Protein AF-Q2PYV2-F1 (afdb_monomer_lite)

Secondary structure (DSSP, 8-state):
-HHHHHHTTS-HHHHHHHHTTSSPPPPHHHHHHHHHHTT--HHHHHHHHHHHHHHTTSS-TTHHHHHTT-HHHHHHHHHHHHTT--TT-

Radius of gyration: 15.98 Å; chains: 1; bounding box: 39×23×39 Å

InterPro domains:
  IPR010982 Lambda repressor-like, DNA-binding domain superfamily [G3DSA:1.10.260.40] (1-60)

Sequence (89 aa):
MRKMADLLECSAAFLSDVEKDRRNPLDIKRMEKLADILSLSKEDRTTMFNLAGEKRDTIAPDLPEYIKPRDYVSVALRTARDLDADEAD

Organism: Selenomonas ruminantium (NCBI:txid971)

Foldseek 3Di:
DCVLCVQLVHDPVVVVCQVVLVDQHDDPVSLVSVCVVVVPDPVRSVVSQCVSQVSVVHHRNVVCVVPVVPVVVVVVVVVCVVVVPDPPD

pLDDT: mean 83.31, std 7.74, range [43.84, 91.31]

Structure (mmCIF, N/CA/C/O backbone):
data_AF-Q2PYV2-F1
#
_entry.id   AF-Q2PYV2-F1
#
loop_
_atom_site.group_PDB
_atom_site.id
_atom_site.type_symbol
_atom_site.label_atom_id
_atom_site.label_alt_id
_atom_site.label_comp_id
_atom_site.label_asym_id
_atom_site.label_entity_id
_atom_site.label_seq_id
_atom_site.pdbx_PDB_ins_code
_atom_site.Cartn_x
_atom_site.Cartn_y
_atom_site.Cartn_z
_atom_site.occupancy
_atom_site.B_iso_or_equiv
_atom_site.auth_seq_id
_atom_site.auth_comp_id
_atom_site.auth_asym_id
_atom_site.auth_atom_id
_atom_site.pdbx_PDB_model_num
ATOM 1 N N . MET A 1 1 ? -10.195 1.017 18.976 1.00 59.94 1 MET A N 1
ATOM 2 C CA . MET A 1 1 ? -10.198 -0.383 18.500 1.00 59.94 1 MET A CA 1
ATOM 3 C C . MET A 1 1 ? -11.531 -0.844 17.929 1.00 59.94 1 MET A C 1
ATOM 5 O O . MET A 1 1 ? -11.572 -1.048 16.728 1.00 59.94 1 MET A O 1
ATOM 9 N N . ARG A 1 2 ? -12.625 -0.964 18.707 1.00 71.31 2 ARG A N 1
ATOM 10 C CA . ARG A 1 2 ? -13.905 -1.492 18.170 1.00 71.31 2 ARG A CA 1
ATOM 11 C C . ARG A 1 2 ? -14.466 -0.677 16.997 1.00 71.31 2 ARG A C 1
ATOM 13 O O . ARG A 1 2 ? -14.671 -1.243 15.939 1.00 71.31 2 ARG A O 1
ATOM 20 N N . LYS A 1 3 ? -14.533 0.654 17.129 1.00 80.69 3 LYS A N 1
ATOM 21 C CA . LYS A 1 3 ? -15.011 1.538 16.046 1.00 80.69 3 LYS A CA 1
ATOM 22 C C . LYS A 1 3 ? -14.214 1.412 14.738 1.00 80.69 3 LYS A C 1
ATOM 24 O O . LYS A 1 3 ? -14.806 1.468 13.674 1.00 80.69 3 LYS A O 1
ATOM 29 N N . MET A 1 4 ? -12.891 1.237 14.807 1.00 80.06 4 MET A N 1
ATOM 30 C CA . MET A 1 4 ? -12.060 1.074 13.604 1.00 80.06 4 MET A CA 1
ATOM 31 C C . MET A 1 4 ? -12.280 -0.300 12.966 1.00 80.06 4 MET A C 1
ATOM 33 O O . MET A 1 4 ? -12.382 -0.403 11.752 1.00 80.06 4 MET A O 1
ATOM 37 N N . ALA A 1 5 ? -12.411 -1.349 13.780 1.00 82.69 5 ALA A N 1
ATOM 38 C CA . ALA A 1 5 ? -12.721 -2.687 13.289 1.00 82.69 5 ALA A CA 1
ATOM 39 C C . ALA A 1 5 ? -14.099 -2.739 12.604 1.00 82.69 5 ALA A C 1
ATOM 41 O O . ALA A 1 5 ? -14.221 -3.319 11.528 1.00 82.69 5 ALA A O 1
ATOM 42 N N . ASP A 1 6 ? -15.093 -2.043 13.166 1.00 83.56 6 ASP A N 1
ATOM 43 C CA . ASP A 1 6 ? -16.420 -1.898 12.560 1.00 83.56 6 ASP A CA 1
ATOM 44 C C . ASP A 1 6 ? -16.330 -1.176 11.203 1.00 83.56 6 ASP A C 1
ATOM 46 O O . ASP A 1 6 ? -16.889 -1.641 10.211 1.00 83.56 6 ASP A O 1
ATOM 50 N N . LEU A 1 7 ? -15.561 -0.081 11.126 1.00 82.56 7 LEU A N 1
ATOM 51 C CA . LEU A 1 7 ? -15.333 0.650 9.875 1.00 82.56 7 LEU A CA 1
ATOM 52 C C . LEU A 1 7 ? -14.578 -0.184 8.833 1.00 82.56 7 LEU A C 1
ATOM 54 O O . LEU A 1 7 ? -14.863 -0.068 7.647 1.00 82.56 7 LEU A O 1
ATOM 58 N N . LEU A 1 8 ? -13.643 -1.037 9.245 1.00 83.06 8 LEU A N 1
ATOM 59 C CA . LEU A 1 8 ? -12.867 -1.912 8.359 1.00 83.06 8 LEU A CA 1
ATOM 60 C C . LEU A 1 8 ? -13.565 -3.244 8.045 1.00 83.06 8 LEU A C 1
ATOM 62 O O . LEU A 1 8 ? -12.981 -4.088 7.357 1.00 83.06 8 LEU A O 1
ATOM 66 N N . GLU A 1 9 ? -14.793 -3.437 8.540 1.00 83.38 9 GLU A N 1
ATOM 67 C CA . GLU A 1 9 ? -15.570 -4.674 8.390 1.00 83.38 9 GLU A CA 1
ATOM 68 C C . GLU A 1 9 ? -14.742 -5.909 8.790 1.00 83.38 9 GLU A C 1
ATOM 70 O O . GLU A 1 9 ? -14.629 -6.913 8.072 1.00 83.38 9 GLU A O 1
ATOM 75 N N . CYS A 1 10 ? -14.074 -5.808 9.939 1.00 81.88 10 CYS A N 1
ATOM 76 C CA . CYS A 1 10 ? -13.262 -6.871 10.509 1.00 81.88 10 CYS A CA 1
ATOM 77 C C . CYS A 1 10 ? -13.527 -7.017 12.012 1.00 81.88 10 CYS A C 1
ATOM 79 O O . CYS A 1 10 ? -14.122 -6.156 12.657 1.00 81.88 10 CYS A O 1
ATOM 81 N N . SER A 1 11 ? -13.115 -8.142 12.600 1.00 85.25 11 SER A N 1
ATOM 82 C CA . SER A 1 11 ? -13.278 -8.323 14.041 1.00 85.25 11 SER A CA 1
ATOM 83 C C . SER A 1 11 ? -12.229 -7.508 14.801 1.00 85.25 11 SER A C 1
ATOM 85 O O . SER A 1 11 ? -11.065 -7.433 14.407 1.00 85.25 11 SER A O 1
ATOM 87 N N . ALA A 1 12 ? -12.609 -6.934 15.945 1.00 83.75 12 ALA A N 1
ATOM 88 C CA . ALA A 1 12 ? -11.669 -6.197 16.793 1.00 83.75 12 ALA A CA 1
ATOM 89 C C . ALA A 1 12 ? -10.489 -7.065 17.275 1.00 83.75 12 ALA A C 1
ATOM 91 O O . ALA A 1 12 ? -9.397 -6.545 17.495 1.00 83.75 12 ALA A O 1
ATOM 92 N N . ALA A 1 13 ? -10.702 -8.380 17.416 1.00 85.06 13 ALA A N 1
ATOM 93 C CA . ALA A 1 13 ? -9.642 -9.341 17.711 1.00 85.06 13 ALA A CA 1
ATOM 94 C C . ALA A 1 13 ? -8.660 -9.465 16.538 1.00 85.06 13 ALA A C 1
ATOM 96 O O . ALA A 1 13 ? -7.457 -9.358 16.747 1.00 85.06 13 ALA A O 1
ATOM 97 N N . PHE A 1 14 ? -9.171 -9.591 15.308 1.00 84.00 14 PHE A N 1
ATOM 98 C CA . PHE A 1 14 ? -8.344 -9.642 14.106 1.00 84.00 14 PHE A CA 1
ATOM 99 C C . PHE A 1 14 ? -7.525 -8.362 13.925 1.00 84.00 14 PHE A C 1
ATOM 101 O O . PHE A 1 14 ? -6.319 -8.449 13.735 1.00 84.00 14 PHE A O 1
ATOM 108 N N . LEU A 1 15 ? -8.143 -7.183 14.061 1.00 83.19 15 LEU A N 1
ATOM 109 C CA . LEU A 1 15 ? -7.415 -5.914 13.976 1.00 83.19 15 LEU A CA 1
ATOM 110 C C . LEU A 1 15 ? -6.328 -5.815 15.057 1.00 83.19 15 LEU A C 1
ATOM 112 O O . LEU A 1 15 ? -5.207 -5.425 14.757 1.00 83.19 15 LEU A O 1
ATOM 116 N N . SER A 1 16 ? -6.623 -6.235 16.294 1.00 85.06 16 SER A N 1
ATOM 117 C CA . SER A 1 16 ? -5.610 -6.263 17.355 1.00 85.06 16 SER A CA 1
ATOM 118 C C . SER A 1 16 ? -4.485 -7.260 17.079 1.00 85.06 16 SER A C 1
ATOM 120 O O . SER A 1 16 ? -3.382 -7.039 17.571 1.00 85.06 16 SER A O 1
ATOM 122 N N . ASP A 1 17 ? -4.750 -8.370 16.395 1.00 85.62 17 ASP A N 1
ATOM 123 C CA . ASP A 1 17 ? -3.712 -9.331 16.023 1.00 85.62 17 ASP A CA 1
ATOM 124 C C . ASP A 1 17 ? -2.831 -8.792 14.899 1.00 85.62 17 ASP A C 1
ATOM 126 O O . ASP A 1 17 ? -1.622 -8.993 14.950 1.00 85.62 17 ASP A O 1
ATOM 130 N N . VAL A 1 18 ? -3.410 -8.070 13.936 1.00 84.62 18 VAL A N 1
ATOM 131 C CA . VAL A 1 18 ? -2.654 -7.378 12.884 1.00 84.62 18 VAL A CA 1
ATOM 132 C C . VAL A 1 18 ? -1.769 -6.284 13.486 1.00 84.62 18 VAL A C 1
ATOM 134 O O . VAL A 1 18 ? -0.575 -6.258 13.218 1.00 84.62 18 VAL A O 1
ATOM 137 N N . GLU A 1 19 ? -2.309 -5.427 14.356 1.00 81.62 19 GLU A N 1
ATOM 138 C CA . GLU A 1 19 ? -1.529 -4.359 15.008 1.00 81.62 19 GLU A CA 1
ATOM 139 C C . GLU A 1 19 ? -0.410 -4.886 15.913 1.00 81.62 19 GLU A C 1
ATOM 141 O O . GLU A 1 19 ? 0.611 -4.230 16.087 1.00 81.62 19 GLU A O 1
ATOM 146 N N . LYS A 1 20 ? -0.601 -6.066 16.512 1.00 84.06 20 LYS A N 1
ATOM 147 C CA . LYS A 1 20 ? 0.402 -6.719 17.369 1.00 84.06 20 LYS A CA 1
ATOM 148 C C . LYS A 1 20 ? 1.347 -7.626 16.593 1.00 84.06 20 LYS A C 1
ATOM 150 O O . LYS A 1 20 ? 2.041 -8.427 17.214 1.00 84.06 20 LYS A O 1
ATOM 155 N N . ASP A 1 21 ? 1.327 -7.538 15.267 1.00 78.81 21 ASP A N 1
ATOM 156 C CA . ASP A 1 21 ? 2.186 -8.310 14.377 1.00 78.81 21 ASP A CA 1
ATOM 157 C C . ASP A 1 21 ? 2.045 -9.840 14.539 1.00 78.81 21 ASP A C 1
ATOM 159 O O . ASP A 1 21 ? 2.947 -10.624 14.252 1.00 78.81 21 ASP A O 1
ATOM 163 N N . ARG A 1 22 ? 0.880 -10.299 15.014 1.00 81.00 22 ARG A N 1
ATOM 164 C CA . ARG A 1 22 ? 0.557 -11.724 15.202 1.00 81.00 22 ARG A CA 1
ATOM 165 C C . ARG A 1 22 ? -0.099 -12.356 13.982 1.00 81.00 22 ARG A C 1
ATOM 167 O O . ARG A 1 22 ? -0.404 -13.549 13.996 1.00 81.00 22 ARG A O 1
ATOM 174 N N . ARG A 1 23 ? -0.393 -11.561 12.953 1.00 80.00 23 ARG A N 1
ATOM 175 C CA . ARG A 1 23 ? -1.096 -12.001 11.750 1.00 80.00 23 ARG A CA 1
ATOM 176 C C . ARG A 1 23 ? -0.646 -11.198 10.540 1.00 80.00 23 ARG A C 1
ATOM 178 O O . ARG A 1 23 ? -0.137 -10.093 10.686 1.00 80.00 23 ARG A O 1
ATOM 185 N N . ASN A 1 24 ? -0.869 -11.759 9.352 1.00 77.75 24 ASN A N 1
ATOM 186 C CA . ASN A 1 24 ? -0.555 -11.073 8.104 1.00 77.75 24 ASN A CA 1
ATOM 187 C C . ASN A 1 24 ? -1.268 -9.713 8.014 1.00 77.75 24 ASN A C 1
ATOM 189 O O . ASN A 1 24 ? -2.386 -9.589 8.527 1.00 77.75 24 ASN A O 1
ATOM 193 N N . PRO A 1 25 ? -0.659 -8.736 7.311 1.00 79.31 25 PRO A N 1
ATOM 194 C CA . PRO A 1 25 ? -1.267 -7.439 7.038 1.00 79.31 25 PRO A CA 1
ATOM 195 C C . PRO A 1 25 ? -2.683 -7.563 6.473 1.00 79.31 25 PRO A C 1
ATOM 197 O O . PRO A 1 25 ? -3.042 -8.593 5.893 1.00 79.31 25 PRO A O 1
ATOM 200 N N . LEU A 1 26 ? -3.471 -6.497 6.605 1.00 81.81 26 LEU A N 1
ATOM 201 C CA . LEU A 1 26 ? -4.820 -6.401 6.046 1.00 81.81 26 LEU A CA 1
ATOM 202 C C . LEU A 1 26 ? -4.823 -6.660 4.524 1.00 81.81 26 LEU A C 1
ATOM 204 O O . LEU A 1 26 ? -3.828 -6.469 3.825 1.00 81.81 26 LEU A O 1
ATOM 208 N N . ASP A 1 27 ? -5.955 -7.114 3.990 1.00 83.62 27 ASP A N 1
ATOM 209 C CA . ASP A 1 27 ? -6.139 -7.226 2.538 1.00 83.62 27 ASP A CA 1
ATOM 210 C C . ASP A 1 27 ? -6.088 -5.840 1.886 1.00 83.62 27 ASP A C 1
ATOM 212 O O . ASP A 1 27 ? -6.476 -4.856 2.517 1.00 83.62 27 ASP A O 1
ATOM 216 N N . ILE A 1 28 ? -5.693 -5.759 0.610 1.00 83.88 28 ILE A N 1
ATOM 217 C CA . ILE A 1 28 ? -5.527 -4.478 -0.098 1.00 83.88 28 ILE A CA 1
ATOM 218 C C . ILE A 1 28 ? -6.757 -3.567 0.032 1.00 83.88 28 ILE A C 1
ATOM 220 O O . ILE A 1 28 ? -6.622 -2.422 0.442 1.00 83.88 28 ILE A O 1
ATOM 224 N N . LYS A 1 29 ? -7.967 -4.112 -0.146 1.00 85.19 29 LYS A N 1
ATOM 225 C CA . LYS A 1 29 ? -9.234 -3.373 -0.002 1.00 85.19 29 LYS A CA 1
ATOM 226 C C . LYS A 1 29 ? -9.413 -2.758 1.388 1.00 85.19 29 LYS A C 1
ATOM 228 O O . LYS A 1 29 ? -9.938 -1.659 1.534 1.00 85.19 29 LYS A O 1
ATOM 233 N N . ARG A 1 30 ? -8.999 -3.479 2.433 1.00 86.12 30 ARG A N 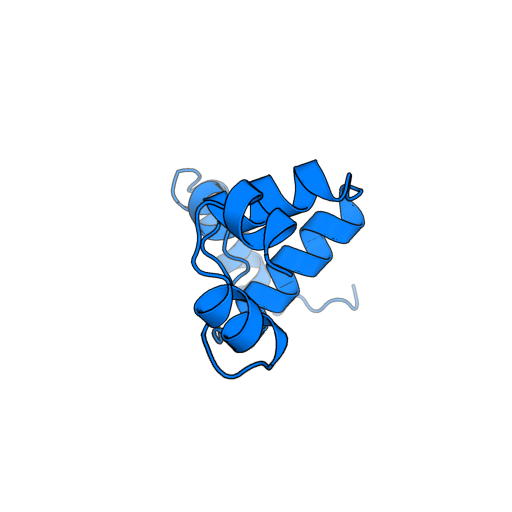1
ATOM 234 C CA . ARG A 1 30 ? -9.077 -2.995 3.817 1.00 86.12 30 ARG A CA 1
ATOM 235 C C . ARG A 1 30 ? -7.987 -1.972 4.106 1.00 86.12 30 ARG A C 1
ATOM 237 O O . ARG A 1 30 ? -8.239 -1.049 4.868 1.00 86.12 30 ARG A O 1
ATOM 244 N N . MET A 1 31 ? -6.812 -2.114 3.498 1.00 86.69 31 MET A N 1
ATOM 245 C CA . MET A 1 31 ? -5.743 -1.121 3.604 1.00 86.69 31 MET A CA 1
ATOM 246 C C . MET A 1 31 ? -6.101 0.176 2.878 1.00 86.69 31 MET A C 1
ATOM 248 O O . MET A 1 31 ? -5.884 1.246 3.428 1.00 86.69 31 MET A O 1
ATOM 252 N N . GLU A 1 32 ? -6.729 0.107 1.705 1.00 87.94 32 GLU A N 1
ATOM 253 C CA . GLU A 1 32 ? -7.277 1.284 1.020 1.00 87.94 32 GLU A CA 1
ATOM 254 C C . GLU A 1 32 ? -8.325 1.989 1.881 1.00 87.94 32 GLU A C 1
ATOM 256 O O . GLU A 1 32 ? -8.224 3.192 2.112 1.00 87.94 32 GLU A O 1
ATOM 261 N N . LYS A 1 33 ? -9.268 1.228 2.450 1.00 89.00 33 LYS A N 1
ATOM 262 C CA . LYS A 1 33 ? -10.275 1.772 3.368 1.00 89.00 33 LYS A CA 1
ATOM 263 C C . LYS A 1 33 ? -9.635 2.402 4.608 1.00 89.00 33 LYS A C 1
ATOM 265 O O . LYS A 1 33 ? -10.063 3.465 5.043 1.00 89.00 33 LYS A O 1
ATOM 270 N N . LEU A 1 34 ? -8.601 1.770 5.168 1.00 88.06 34 LEU A N 1
ATOM 271 C CA . LEU A 1 34 ? -7.831 2.309 6.290 1.00 88.06 34 LEU A CA 1
ATOM 272 C C . LEU A 1 34 ? -7.149 3.626 5.910 1.00 88.06 34 LEU A C 1
ATOM 274 O O . LEU A 1 34 ? -7.241 4.590 6.665 1.00 88.06 34 LEU A O 1
ATOM 278 N N . ALA A 1 35 ? -6.510 3.677 4.742 1.00 89.56 35 ALA A N 1
ATOM 279 C CA . ALA A 1 35 ? -5.866 4.878 4.236 1.00 89.56 35 ALA A CA 1
ATOM 280 C C . ALA A 1 35 ? -6.857 6.027 4.039 1.00 89.56 35 ALA A C 1
ATOM 282 O O . ALA A 1 35 ? -6.543 7.161 4.389 1.00 89.56 35 ALA A O 1
ATOM 283 N N . ASP A 1 36 ? -8.054 5.737 3.532 1.00 89.56 36 ASP A N 1
ATOM 284 C CA . ASP A 1 36 ? -9.100 6.742 3.342 1.00 89.56 36 ASP A CA 1
ATOM 285 C C . ASP A 1 36 ? -9.648 7.241 4.689 1.00 89.56 36 ASP A C 1
ATOM 287 O O . ASP A 1 36 ? -9.784 8.447 4.893 1.00 89.56 36 ASP A O 1
ATOM 291 N N . ILE A 1 37 ? -9.893 6.338 5.649 1.00 88.69 37 ILE A N 1
ATOM 292 C CA . ILE A 1 37 ? -10.341 6.695 7.007 1.00 88.69 37 ILE A CA 1
ATOM 293 C C . ILE A 1 37 ? -9.304 7.570 7.717 1.00 88.69 37 ILE A C 1
ATOM 295 O O . ILE A 1 37 ? -9.662 8.538 8.386 1.00 88.69 37 ILE A O 1
ATOM 299 N N . LEU A 1 38 ? -8.024 7.222 7.586 1.00 87.75 38 LEU A N 1
ATOM 300 C CA . LEU A 1 38 ? -6.917 7.969 8.179 1.00 87.75 38 LEU A CA 1
ATOM 301 C C . LEU A 1 38 ? -6.519 9.199 7.353 1.00 87.75 38 LEU A C 1
ATOM 303 O O . LEU A 1 38 ? -5.672 9.966 7.801 1.00 87.75 38 LEU A O 1
ATOM 307 N N . SER A 1 39 ? -7.136 9.405 6.182 1.00 90.56 39 SER A N 1
ATOM 308 C CA . SER A 1 39 ? -6.810 10.488 5.245 1.00 90.56 39 SER A CA 1
ATOM 309 C C . SER A 1 39 ? -5.310 10.557 4.930 1.00 90.56 39 SER A C 1
ATOM 311 O O . SER A 1 39 ? -4.714 11.633 4.915 1.00 90.56 39 SER A O 1
ATOM 313 N N . LEU A 1 40 ? -4.701 9.390 4.701 1.00 91.31 40 LEU A N 1
ATOM 314 C CA . LEU A 1 40 ? -3.276 9.265 4.411 1.00 91.31 40 LEU A CA 1
ATOM 315 C C . LEU A 1 40 ? -2.914 9.976 3.105 1.00 91.31 40 LEU A C 1
ATOM 317 O O . LEU A 1 40 ? -3.631 9.880 2.100 1.00 91.31 40 LEU A O 1
ATOM 321 N N . SER A 1 41 ? -1.760 10.641 3.111 1.00 91.19 41 SER A N 1
ATOM 322 C CA . SER A 1 41 ? -1.176 11.204 1.899 1.00 91.19 41 SER A CA 1
ATOM 323 C C . SER A 1 41 ? -0.776 10.089 0.921 1.00 91.19 41 SER A C 1
ATOM 325 O O . SER A 1 41 ? -0.718 8.909 1.274 1.00 91.19 41 SER A O 1
ATOM 327 N N . LYS A 1 42 ? -0.481 10.441 -0.336 1.00 87.88 42 LYS A N 1
ATOM 328 C CA . LYS A 1 42 ? 0.016 9.453 -1.309 1.00 87.88 42 LYS A CA 1
ATOM 329 C C . LYS A 1 42 ? 1.304 8.776 -0.827 1.00 87.88 42 LYS A C 1
ATOM 331 O O . LYS A 1 42 ? 1.440 7.573 -1.002 1.00 87.88 42 LYS A O 1
ATOM 336 N N . GLU A 1 43 ? 2.201 9.528 -0.199 1.00 90.12 43 GLU A N 1
ATOM 337 C CA . GLU A 1 43 ? 3.474 9.027 0.332 1.00 90.12 43 GLU A CA 1
ATOM 338 C C . GLU A 1 43 ? 3.258 8.057 1.501 1.00 90.12 43 GLU A C 1
ATOM 340 O O . GLU A 1 43 ? 3.842 6.971 1.529 1.00 90.12 43 GLU A O 1
ATOM 345 N N . ASP A 1 44 ? 2.343 8.388 2.415 1.00 89.94 44 ASP A N 1
ATOM 346 C CA . ASP A 1 44 ? 1.998 7.514 3.542 1.00 89.94 44 ASP A CA 1
ATOM 347 C C . ASP A 1 44 ? 1.318 6.225 3.069 1.00 89.94 44 ASP A C 1
ATOM 349 O O . ASP A 1 44 ? 1.567 5.145 3.607 1.00 89.94 44 ASP A O 1
ATOM 353 N N . ARG A 1 45 ? 0.478 6.314 2.028 1.00 90.25 45 ARG A N 1
ATOM 354 C CA . ARG A 1 45 ? -0.144 5.142 1.393 1.00 90.25 45 ARG A CA 1
ATOM 355 C C . ARG A 1 45 ? 0.909 4.224 0.793 1.00 90.25 45 ARG A C 1
ATOM 357 O O . ARG A 1 45 ? 0.877 3.028 1.068 1.00 90.25 45 ARG A O 1
ATOM 364 N N . THR A 1 46 ? 1.850 4.776 0.029 1.00 88.94 46 THR A N 1
ATOM 365 C CA . THR A 1 46 ? 2.973 4.015 -0.534 1.00 88.94 46 THR A CA 1
ATOM 366 C C . THR A 1 46 ? 3.784 3.347 0.571 1.00 88.94 46 THR A C 1
ATOM 368 O O . THR A 1 46 ? 4.045 2.150 0.503 1.00 88.94 46 THR A O 1
ATOM 371 N N . THR A 1 47 ? 4.106 4.084 1.637 1.00 90.06 47 THR A N 1
ATOM 372 C CA . THR A 1 47 ? 4.824 3.541 2.799 1.00 90.06 47 THR A CA 1
ATOM 373 C C . THR A 1 47 ? 4.062 2.375 3.432 1.00 90.06 47 THR A C 1
ATOM 375 O O . THR A 1 47 ? 4.633 1.312 3.660 1.00 90.06 47 THR A O 1
ATOM 378 N N . MET A 1 48 ? 2.753 2.519 3.651 1.00 90.06 48 MET A N 1
ATOM 379 C CA . MET A 1 48 ? 1.903 1.452 4.186 1.00 90.06 48 MET A CA 1
ATOM 380 C C . MET A 1 48 ? 1.891 0.205 3.284 1.00 90.06 48 MET A C 1
ATOM 382 O O . MET A 1 48 ? 1.979 -0.916 3.789 1.00 90.06 48 MET A O 1
ATOM 386 N N . PHE A 1 49 ? 1.786 0.376 1.962 1.00 88.81 49 PHE A N 1
ATOM 387 C CA . PHE A 1 49 ? 1.801 -0.738 1.010 1.00 88.81 49 PHE A CA 1
ATOM 388 C C . PHE A 1 49 ? 3.159 -1.448 0.971 1.00 88.81 49 PHE A C 1
ATOM 390 O O . PHE A 1 49 ? 3.196 -2.680 1.001 1.00 88.81 49 PHE A O 1
ATOM 397 N N . ASN A 1 50 ? 4.257 -0.693 0.991 1.00 87.69 50 ASN A N 1
ATOM 398 C CA . ASN A 1 50 ? 5.610 -1.241 1.047 1.00 87.69 50 ASN A CA 1
ATOM 399 C C . ASN A 1 50 ? 5.828 -2.067 2.320 1.00 87.69 50 ASN A C 1
ATOM 401 O O . ASN A 1 50 ? 6.242 -3.219 2.224 1.00 87.69 50 ASN A O 1
ATOM 405 N N . LEU A 1 51 ? 5.442 -1.540 3.489 1.00 87.06 51 LEU A N 1
ATOM 406 C CA . LEU A 1 51 ? 5.532 -2.258 4.769 1.00 87.06 51 LEU A CA 1
ATOM 407 C C . LEU A 1 51 ? 4.701 -3.551 4.767 1.00 87.06 51 LEU A C 1
ATOM 409 O O . LEU A 1 51 ? 5.116 -4.581 5.301 1.00 87.06 51 LEU A O 1
ATOM 413 N N . ALA A 1 52 ? 3.520 -3.526 4.143 1.00 87.38 52 ALA A N 1
ATOM 414 C CA . ALA A 1 52 ? 2.687 -4.716 4.002 1.00 87.38 52 ALA A CA 1
ATOM 415 C C . ALA A 1 52 ? 3.305 -5.764 3.057 1.00 87.38 52 ALA A C 1
ATOM 417 O O . ALA A 1 52 ? 3.131 -6.963 3.288 1.00 87.38 52 ALA A O 1
ATOM 418 N N . GLY A 1 53 ? 4.003 -5.320 2.008 1.00 85.62 53 GLY A N 1
ATOM 419 C CA . GLY A 1 53 ? 4.772 -6.174 1.103 1.00 85.62 53 GLY A CA 1
ATOM 420 C C . GLY A 1 53 ? 5.955 -6.829 1.813 1.00 85.62 53 GLY A C 1
ATOM 421 O O . GLY A 1 53 ? 6.041 -8.057 1.839 1.00 85.62 53 GLY A O 1
ATOM 422 N N . GLU A 1 54 ? 6.784 -6.021 2.478 1.00 86.38 54 GLU A N 1
ATOM 423 C CA . GLU A 1 54 ? 7.954 -6.457 3.250 1.00 86.38 54 GLU A CA 1
ATOM 424 C C . GLU A 1 54 ? 7.575 -7.518 4.288 1.00 86.38 54 GLU A C 1
ATOM 426 O O . GLU A 1 54 ? 8.176 -8.590 4.346 1.00 86.38 54 GLU A O 1
ATOM 431 N N . LYS A 1 55 ? 6.491 -7.294 5.043 1.00 83.31 55 LYS A N 1
ATOM 432 C CA . LYS A 1 55 ? 6.019 -8.265 6.041 1.00 83.31 55 LYS A CA 1
ATOM 433 C C . LYS A 1 55 ? 5.624 -9.618 5.439 1.00 83.31 55 LYS A C 1
ATOM 435 O O . LYS A 1 55 ? 5.656 -10.636 6.130 1.00 83.31 55 LYS A O 1
ATOM 440 N N . ARG A 1 56 ? 5.197 -9.627 4.177 1.00 82.31 56 ARG A N 1
ATOM 441 C CA . ARG A 1 56 ? 4.780 -10.825 3.440 1.00 82.31 56 ARG A CA 1
ATOM 442 C C . ARG A 1 56 ? 5.912 -11.428 2.605 1.00 82.31 56 ARG A C 1
ATOM 444 O O . ARG A 1 56 ? 5.645 -12.405 1.911 1.00 82.31 56 ARG A O 1
ATOM 451 N N . ASP A 1 57 ? 7.121 -10.865 2.669 1.00 80.69 57 ASP A N 1
ATOM 452 C CA . ASP A 1 57 ? 8.249 -11.203 1.791 1.00 80.69 57 ASP A CA 1
ATOM 453 C C . ASP A 1 57 ? 7.850 -11.141 0.302 1.00 80.69 57 ASP A C 1
ATOM 455 O O . ASP A 1 57 ? 8.169 -11.999 -0.520 1.00 80.69 57 ASP A O 1
ATOM 459 N N . THR A 1 58 ? 7.030 -10.140 -0.034 1.00 81.88 58 THR A N 1
ATOM 460 C CA . THR A 1 58 ? 6.450 -9.950 -1.369 1.00 81.88 58 THR A CA 1
ATOM 461 C C . THR A 1 58 ? 6.526 -8.486 -1.788 1.00 81.88 58 THR A C 1
ATOM 463 O O . THR A 1 58 ? 6.680 -7.596 -0.956 1.00 81.88 58 THR A O 1
ATOM 466 N N . ILE A 1 59 ? 6.355 -8.207 -3.081 1.00 83.12 59 ILE A N 1
ATOM 467 C CA . ILE A 1 59 ? 6.165 -6.827 -3.543 1.00 83.12 59 ILE A CA 1
ATOM 468 C C . ILE A 1 59 ? 4.914 -6.202 -2.911 1.00 83.12 59 ILE A C 1
ATOM 470 O O . ILE A 1 59 ? 3.970 -6.912 -2.549 1.00 83.12 59 ILE A O 1
ATOM 474 N N . ALA A 1 60 ? 4.905 -4.871 -2.807 1.00 85.56 60 ALA A N 1
ATOM 475 C CA . ALA A 1 60 ? 3.766 -4.113 -2.303 1.00 85.56 60 ALA A CA 1
ATOM 476 C C . ALA A 1 60 ? 2.457 -4.578 -2.980 1.00 85.56 60 ALA A C 1
ATOM 478 O O . ALA A 1 60 ? 2.440 -4.810 -4.192 1.00 85.56 60 ALA A O 1
ATOM 479 N N . PRO A 1 61 ? 1.370 -4.798 -2.219 1.00 82.50 61 PRO A N 1
ATOM 480 C CA . PRO A 1 61 ? 0.220 -5.572 -2.688 1.00 82.50 61 PRO A CA 1
ATOM 481 C C . PRO A 1 61 ? -0.578 -4.904 -3.817 1.00 82.50 61 PRO A C 1
ATOM 483 O O . PRO A 1 61 ? -1.355 -5.588 -4.480 1.00 82.50 61 PRO A O 1
ATOM 486 N N . ASP A 1 62 ? -0.382 -3.610 -4.049 1.00 82.62 62 ASP A N 1
ATOM 487 C CA . ASP A 1 62 ? -0.951 -2.808 -5.136 1.00 82.62 62 ASP A CA 1
ATOM 488 C C . ASP A 1 62 ? -0.191 -2.959 -6.469 1.00 82.62 62 ASP A C 1
ATOM 490 O O . ASP A 1 62 ? -0.793 -2.933 -7.548 1.00 82.62 62 ASP A O 1
ATOM 494 N N . LEU A 1 63 ? 1.121 -3.206 -6.424 1.00 83.69 63 LEU A N 1
ATOM 495 C CA . LEU A 1 63 ? 1.960 -3.348 -7.618 1.00 83.69 63 LEU A CA 1
ATOM 496 C C . LEU A 1 63 ? 1.575 -4.525 -8.537 1.00 83.69 63 LEU A C 1
ATOM 498 O O . LEU A 1 63 ? 1.551 -4.324 -9.754 1.00 83.69 63 LEU A O 1
ATOM 502 N N . PRO A 1 64 ? 1.239 -5.740 -8.047 1.00 84.00 64 PRO A N 1
ATOM 503 C CA . PRO A 1 64 ? 0.837 -6.848 -8.910 1.00 84.00 64 PRO A CA 1
ATOM 504 C C . PRO A 1 64 ? -0.332 -6.510 -9.838 1.00 84.00 64 PRO A C 1
ATOM 506 O O . PRO A 1 64 ? -0.349 -6.958 -10.985 1.00 84.00 64 PRO A O 1
ATOM 509 N N . GLU A 1 65 ? -1.311 -5.743 -9.357 1.00 82.75 65 GLU A N 1
ATOM 510 C CA . GLU A 1 65 ? -2.491 -5.360 -10.138 1.00 82.75 65 GLU A CA 1
ATOM 511 C C . GLU A 1 65 ? -2.144 -4.320 -11.208 1.00 82.75 65 GLU A C 1
ATOM 513 O O . GLU A 1 65 ? -2.687 -4.351 -12.314 1.00 82.75 65 GLU A O 1
ATOM 518 N N . TYR A 1 66 ? -1.161 -3.461 -10.934 1.00 80.44 66 TYR A N 1
ATOM 519 C CA . TYR A 1 66 ? -0.636 -2.525 -11.919 1.00 80.44 66 TYR A CA 1
ATOM 520 C C . TYR A 1 66 ? 0.244 -3.203 -12.984 1.00 80.44 66 TYR A C 1
ATOM 522 O O . TYR A 1 66 ? 0.116 -2.879 -14.169 1.00 80.44 66 TYR A O 1
ATOM 530 N N . ILE A 1 67 ? 1.104 -4.147 -12.581 1.00 84.25 67 ILE A N 1
ATOM 531 C CA . ILE A 1 67 ? 2.107 -4.802 -13.439 1.00 84.25 67 ILE A CA 1
ATOM 532 C C . ILE A 1 67 ? 1.477 -5.852 -14.364 1.00 84.25 67 ILE A C 1
ATOM 534 O O . ILE A 1 67 ? 1.781 -5.866 -15.555 1.00 84.25 67 ILE A O 1
ATOM 538 N N . LYS A 1 68 ? 0.592 -6.722 -13.851 1.00 82.81 68 LYS A N 1
ATOM 539 C CA . LYS A 1 68 ? 0.011 -7.851 -14.612 1.00 82.81 68 LYS A CA 1
ATOM 540 C C . LYS A 1 68 ? -0.599 -7.482 -15.974 1.00 82.81 68 LYS A C 1
ATOM 542 O O . LYS A 1 68 ? -0.365 -8.231 -16.914 1.00 82.81 68 LYS A O 1
ATOM 547 N N . PRO A 1 69 ? -1.376 -6.392 -16.123 1.00 87.88 69 PRO A N 1
ATOM 548 C CA . PRO A 1 69 ? -1.956 -6.028 -17.417 1.00 87.88 69 PRO A CA 1
ATOM 549 C C . PRO A 1 69 ? -0.995 -5.251 -18.333 1.00 87.88 69 PRO A C 1
ATOM 551 O O . PRO A 1 69 ? -1.373 -4.900 -19.448 1.00 87.88 69 PRO A O 1
ATOM 554 N N . ARG A 1 70 ? 0.215 -4.912 -17.868 1.00 86.94 70 ARG A N 1
ATOM 555 C CA . ARG A 1 70 ? 1.151 -4.016 -18.557 1.00 86.94 70 ARG A CA 1
ATOM 556 C C . ARG A 1 70 ? 2.464 -4.733 -18.842 1.00 86.94 70 ARG A C 1
ATOM 558 O O . ARG A 1 70 ? 3.431 -4.619 -18.088 1.00 86.94 70 ARG A O 1
ATOM 565 N N . ASP A 1 71 ? 2.522 -5.410 -19.984 1.00 85.75 71 ASP A N 1
ATOM 566 C CA . ASP A 1 71 ? 3.710 -6.164 -20.406 1.00 85.75 71 ASP A CA 1
ATOM 567 C C . ASP A 1 71 ? 4.980 -5.300 -20.434 1.00 85.75 71 ASP A C 1
ATOM 569 O O . ASP A 1 71 ? 6.044 -5.751 -20.013 1.00 85.75 71 ASP A O 1
ATOM 573 N N . TYR A 1 72 ? 4.867 -4.028 -20.834 1.00 87.56 72 TYR A N 1
ATOM 574 C CA . TYR A 1 72 ? 6.000 -3.097 -20.868 1.00 87.56 72 TYR A CA 1
ATOM 575 C C . TYR A 1 72 ? 6.614 -2.833 -19.484 1.00 87.56 72 TYR A C 1
ATOM 577 O O . TYR A 1 72 ? 7.824 -2.653 -19.389 1.00 87.56 72 TYR A O 1
ATOM 585 N N . VAL A 1 73 ? 5.819 -2.847 -18.405 1.00 87.00 73 VAL A N 1
ATOM 586 C CA . VAL A 1 73 ? 6.323 -2.668 -17.031 1.00 87.00 73 VAL A CA 1
ATOM 587 C C . VAL A 1 73 ? 7.104 -3.903 -16.608 1.00 87.00 73 VAL A C 1
ATOM 589 O O . VAL A 1 73 ? 8.185 -3.790 -16.041 1.00 87.00 73 VAL A O 1
ATOM 592 N N . SER A 1 74 ? 6.604 -5.092 -16.948 1.00 85.44 74 SER A N 1
ATOM 593 C CA . SER A 1 74 ? 7.324 -6.344 -16.698 1.00 85.44 74 SER A CA 1
ATOM 594 C C . SER A 1 74 ? 8.649 -6.407 -17.462 1.00 85.44 74 SER A C 1
ATOM 596 O O . SER A 1 74 ? 9.638 -6.908 -16.934 1.00 85.44 74 SER A O 1
ATOM 598 N N . VAL A 1 75 ? 8.685 -5.901 -18.700 1.00 88.75 75 VAL A N 1
ATOM 599 C CA . VAL A 1 75 ? 9.926 -5.768 -19.478 1.00 88.75 75 VAL A CA 1
ATOM 600 C C . VAL A 1 75 ? 10.866 -4.758 -18.822 1.00 88.75 75 VAL A C 1
ATOM 602 O O . VAL A 1 75 ? 12.016 -5.103 -18.596 1.00 88.75 75 VAL A O 1
ATOM 605 N N . ALA A 1 76 ? 10.386 -3.572 -18.439 1.00 87.50 76 ALA A N 1
ATOM 606 C CA . ALA A 1 76 ? 11.203 -2.557 -17.771 1.00 87.50 76 ALA A CA 1
ATOM 607 C C . ALA A 1 76 ? 11.819 -3.069 -16.458 1.00 87.50 76 ALA A C 1
ATOM 609 O O . ALA A 1 76 ? 13.006 -2.868 -16.232 1.00 87.50 76 ALA A O 1
ATOM 610 N N . LEU A 1 77 ? 11.049 -3.793 -15.637 1.00 86.31 77 LEU A N 1
ATOM 611 C CA . LEU A 1 77 ? 11.543 -4.417 -14.404 1.00 86.31 77 LEU A CA 1
ATOM 612 C C . LEU A 1 77 ? 12.611 -5.486 -14.678 1.00 86.31 77 LEU A C 1
ATOM 614 O O . LEU A 1 77 ? 13.589 -5.576 -13.942 1.00 86.31 77 LEU A O 1
ATOM 618 N N . ARG A 1 78 ? 12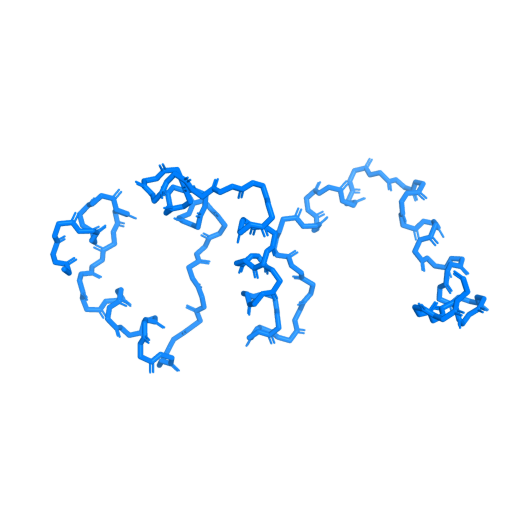.449 -6.290 -15.739 1.00 87.19 78 ARG A N 1
ATOM 619 C CA . ARG A 1 78 ? 13.477 -7.260 -16.154 1.00 87.19 78 ARG A CA 1
ATOM 620 C C . ARG A 1 78 ? 14.734 -6.559 -16.648 1.00 87.19 78 ARG A C 1
ATOM 622 O O . ARG A 1 78 ? 15.811 -6.941 -16.227 1.00 87.19 78 ARG A O 1
ATOM 629 N N . THR A 1 79 ? 14.594 -5.525 -17.473 1.00 87.19 79 THR A N 1
ATOM 630 C CA . THR A 1 79 ? 15.726 -4.735 -17.963 1.00 87.19 79 THR A CA 1
ATOM 631 C C . THR A 1 79 ? 16.473 -4.064 -16.815 1.00 87.19 79 THR A C 1
ATOM 633 O O . THR A 1 79 ? 17.689 -4.148 -16.776 1.00 87.19 79 THR A O 1
ATOM 636 N N . ALA A 1 80 ? 15.766 -3.450 -15.861 1.00 88.06 80 ALA A N 1
ATOM 637 C CA . ALA A 1 80 ? 16.378 -2.841 -14.679 1.00 88.06 80 ALA A CA 1
ATOM 638 C C . ALA A 1 80 ? 17.165 -3.871 -13.853 1.00 88.06 80 ALA A C 1
ATOM 640 O O . ALA A 1 80 ? 18.307 -3.620 -13.489 1.00 88.06 80 ALA A O 1
ATOM 641 N N . ARG A 1 81 ? 16.592 -5.064 -13.641 1.00 84.88 81 ARG A N 1
ATOM 642 C CA . ARG A 1 81 ? 17.286 -6.182 -12.987 1.00 84.88 81 ARG A CA 1
ATOM 643 C C . ARG A 1 81 ? 18.508 -6.653 -13.780 1.00 84.88 81 ARG A C 1
ATOM 645 O O . ARG A 1 81 ? 19.541 -6.928 -13.192 1.00 84.88 81 ARG A O 1
ATOM 652 N N . ASP A 1 82 ? 18.388 -6.793 -15.097 1.00 87.19 82 ASP A N 1
AT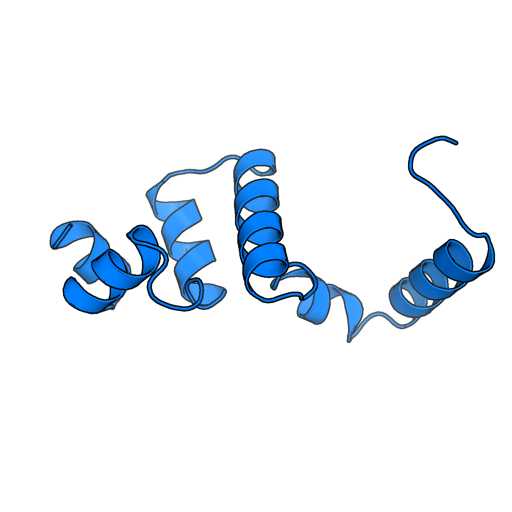OM 653 C CA . ASP A 1 82 ? 19.472 -7.289 -15.953 1.00 87.19 82 ASP A CA 1
ATOM 654 C C . ASP A 1 82 ? 20.616 -6.262 -16.086 1.00 87.19 82 ASP A C 1
ATOM 656 O O . ASP A 1 82 ? 21.753 -6.643 -16.356 1.00 87.19 82 ASP A O 1
ATOM 660 N N . LEU A 1 83 ? 20.317 -4.975 -15.880 1.00 85.81 83 LEU A N 1
ATOM 661 C CA . LEU A 1 83 ? 21.287 -3.880 -15.787 1.00 85.81 83 LEU A CA 1
ATOM 662 C C . LEU A 1 83 ? 21.871 -3.704 -14.377 1.00 85.81 83 LEU A C 1
ATOM 664 O O . LEU A 1 83 ? 22.703 -2.822 -14.200 1.00 85.81 83 LEU A O 1
ATOM 668 N N . ASP A 1 84 ? 21.446 -4.521 -13.407 1.00 77.31 84 ASP A N 1
ATOM 669 C CA . ASP A 1 84 ? 21.814 -4.417 -11.988 1.00 77.31 84 ASP A CA 1
ATOM 670 C C . ASP A 1 84 ? 21.617 -2.993 -11.436 1.00 77.31 84 ASP A C 1
ATOM 672 O O . ASP A 1 84 ? 22.415 -2.497 -10.648 1.00 77.31 84 ASP A O 1
ATOM 676 N N . ALA A 1 85 ? 20.559 -2.316 -11.904 1.00 70.69 85 ALA A N 1
ATOM 677 C CA . ALA A 1 85 ? 20.253 -0.946 -11.515 1.00 70.69 85 ALA A CA 1
ATOM 678 C C . ALA A 1 85 ? 19.997 -0.889 -10.002 1.00 70.69 85 ALA A C 1
ATOM 680 O O . ALA A 1 85 ? 18.984 -1.412 -9.522 1.00 70.69 85 ALA A O 1
ATOM 681 N N . ASP A 1 86 ? 20.917 -0.269 -9.265 1.00 67.31 86 ASP A N 1
ATOM 682 C CA . ASP A 1 86 ? 20.751 0.059 -7.856 1.00 67.31 86 ASP A CA 1
ATOM 683 C C . ASP A 1 86 ? 20.198 1.489 -7.701 1.00 67.31 86 ASP A C 1
ATOM 685 O O . ASP A 1 86 ? 20.078 2.251 -8.659 1.00 67.31 86 ASP A O 1
ATOM 689 N N . GLU A 1 87 ? 19.789 1.854 -6.486 1.00 60.00 87 GLU A N 1
ATOM 690 C CA . GLU A 1 87 ? 19.309 3.210 -6.170 1.00 60.00 87 GLU A CA 1
ATOM 691 C C . GLU A 1 87 ? 20.413 4.293 -6.261 1.00 60.00 87 GLU A C 1
ATOM 693 O O . GLU A 1 87 ? 20.158 5.437 -5.881 1.00 60.00 87 GLU A O 1
ATOM 698 N N . ALA A 1 88 ? 21.633 3.965 -6.715 1.00 52.66 88 ALA A N 1
ATOM 699 C CA . ALA A 1 88 ? 22.792 4.854 -6.694 1.00 52.66 88 ALA A CA 1
ATOM 700 C C . ALA A 1 88 ? 23.149 5.523 -8.040 1.00 52.66 88 ALA A C 1
ATOM 702 O O . ALA A 1 88 ? 24.127 6.277 -8.058 1.00 52.66 88 ALA A O 1
ATOM 703 N N . ASP A 1 89 ? 22.358 5.347 -9.107 1.00 43.84 89 ASP A N 1
ATOM 704 C CA . ASP A 1 89 ? 22.515 6.073 -10.388 1.00 43.84 89 ASP A CA 1
ATOM 705 C C . ASP A 1 89 ? 21.508 7.227 -10.592 1.00 43.84 89 ASP A C 1
ATOM 707 O O . ASP A 1 89 ? 20.274 7.004 -10.519 1.00 43.84 89 ASP A O 1
#

=== Feature glossary ===
The record interleaves many kinds of information about one protein. Here is each kind framed as the question it answers.

Q: What are the backbone torsion angles?
A: φ (phi) and ψ (psi) are the two rotatable backbone dihedrals per residue: φ is the C(i-1)–N–Cα–C torsion, ψ is the N–Cα–C–N(i+1) torsion, both in degrees on (−180°, 180°]. α-helical residues cluster near (−60°, −45°); β-strand residues near (−120°, +130°). A Ramachandran plot is simply a scatter of (φ, ψ) for every residue.

Q: What is the amino-acid chain?
A: This is the polypeptide sequence — one letter per residue, N-terminus first. Length 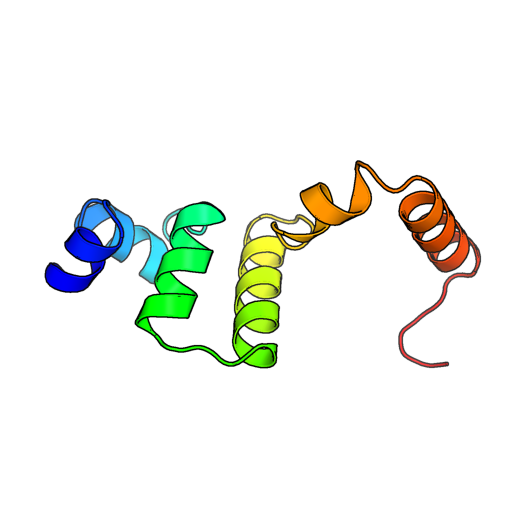ranges from a few dozen residues for small domains to over a thousand for large multi-domain proteins.

Q: How mobile is each atom in the crystal?
A: For experimental (PDB) structures, the B-factor (temperature factor) quantifies the positional spread of each atom in the crystal — a combination of thermal vibration and static disorder — in units of Å². High B-factors mark flexible loops or poorly resolved regions; low B-factors mark the rigid, well-ordered core.

Q: Are the domains correctly placed relative to each other?
A: Predicted Aligned Error (PAE) is an AlphaFold confidence matrix: entry (i, j) is the expected error in the position of residue j, in ångströms, when the prediction is superimposed on the true structure at residue i. Low PAE within a block of residues means that block is internally rigid and well-predicted; high PAE between two blocks means their relative placement is uncertain even if each block individually is confident.

Q: How confident is the AlphaFold model at each residue?
A: pLDDT is the predicted lDDT-Cα score: AlphaFold's confidence that the local environment of each residue (all inter-atomic distances within 15 Å) is correctly placed. It is a per-residue number between 0 and 100, with higher meaning more reliable.

Q: What family and function is it annotated with?
A: Functional annotations link the protein to curated databases. InterPro entries identify conserved domains and families by matching the sequence against member-database signatures (Pfam, PROSITE, CDD, …). Gene Ontolog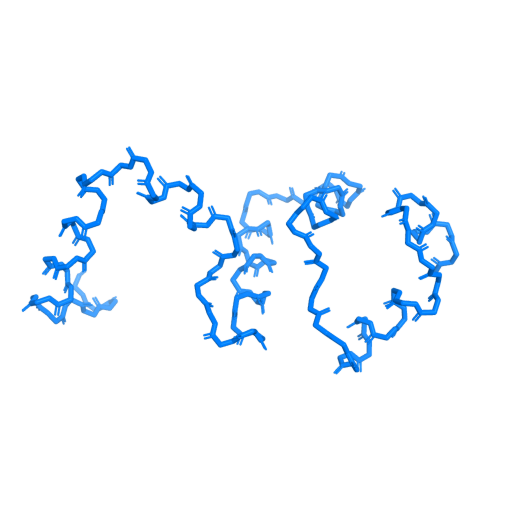y (GO) terms describe molecular function, biological process, and cellular component in a controlled vocabulary. CATH places the structure in a hierarchical fold classification (Class/Architecture/Topology/Homologous-superfamily). The organism is the source species.

Q: How big and how compact is the whole molecule?
A: Three whole-structure scalars: the radius of gyration (RMS distance of Cα from centroid, in Å), the count of Cα–Cα contacts (pairs closer than 8 Å and separated by more than four residues in sequence — i.e. tertiary, not local, contacts), and the bounding-box dimensions. Together they distinguish compact globular folds from extended fibres or disordered chains.

Q: What known structures does this most resemble?
A: The Foldseek neighbor list gives the closest experimentally determined structures in the PDB, ranked by structural alignment. TM-score near 1 means near-identical fold; near 0.3 means only rough topology match. This is how one finds what a novel AlphaFold prediction most resembles in the solved-structure universe.

Q: Which residues are buried vs exposed?
A: SASA measures how much of the protein is reachable by solvent. It is computed by rolling a water-sized probe over the atomic surface and summing the exposed area (Å²). Per-residue SASA distinguishes core (buried, low SASA) from surface (exposed, high SASA) residues; total SASA is a whole-molecule size measure.

Q: Which residues are in helices, strands, or loops?
A: Eight-state secondary structure (DSSP): H is the canonical α-helix, G the tighter 3₁₀-helix, I the wider π-helix; E/B are β-structure, T and S are turns and bends, and '-' is everything else. DSSP derives these from the pattern of main-chain N–H···O=C hydrogen bonds, not from the sequence.

Q: Where is each backbone atom in 3D?
A: Structure coordinates 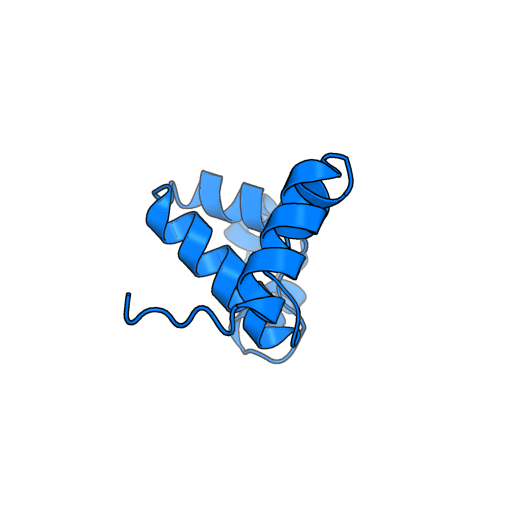are given as an mmCIF _atom_site loop: one row per atom with element, residue name, chain id, sequence number, and x/y/z position in Å. Only the four main-chain atoms per residue are included here; side chains are omitted to keep the record compact.

Q: What if only a Cα trace is available?
A: Three-state secondary structure (P-SEA) collapses the eight DSSP classes into helix (a), strand (b), and coil (c). P-SEA assigns these from Cα geometry alone — distances and angles — without requiring backbone oxygens, so it works on any Cα trace.

Q: What do the rendered images show?
A: The six renders are orthographic views along the three Cartesian axes in both directions. Representation (cartoon, sticks, or surface) and color scheme (sequence-rainbow or by-chain) vary across proteins so the training set covers all the common visualization conventions.

Q: What does the local fold look like, residue by residue?
A: Foldseek's 3Di representation compresses backbone geometry into a per-residue letter drawn from a learned twenty-state alphabet. It captures the tertiary interaction pattern around each residue — which residues are packed against it in space, regardless of where they are in sequence.

Q: What do the diagnostic plots show?
A: The contact map is a binary N×N matrix image: pixel (i, j) is dark where Cα_i and Cα_j are within 8 Å and |i−j|>4. Because the |i−j|>4 filter removes local helical contacts, off-diagonal stripes parallel to the main diagonal indicate parallel β-sheets; stripes perpendicular to it indicate antiparallel β-sheets. The Ramachandran plot scatters every residue's (φ, ψ) pair against the sterically allowed regions. The PAE heatmap renders the predicted-aligned-error matrix.